Protein AF-A0A9F5N5H7-F1 (afdb_monomer_lite)

Secondary structure (DSSP, 8-state):
-TTPPP-----SSS-HHHHHHHHHHHHHHHHT---S-EEEE--SSSSHHHHHHHHHHHHHHHHH-SS-EEEEETTEEEE---SS-------SS---S-------SS--S-B--SSSSS--SSB--

Radius of gyration: 16.72 Å; chains: 1; bounding box: 51×33×39 Å

InterPro domains:
  IPR006282 Thiamin pyrophosphokinase [TIGR01378] (8-123)
  IPR007371 Thiamin pyrophosphokinase, catalytic domain [PF04263] (3-68)
  IPR007373 Thiamin pyrophosphokinase, thiamin-binding domain [PF04265] (85-122)
  IPR036371 Thiamin pyrophosphokinase, thiamin-binding domain superfamily [SSF63862] (76-123)
  IPR036759 Thiamin pyrophosphokinase, catalytic domain superfamily [G3DSA:3.40.50.10240] (1-124)
  IPR036759 Thiamin pyrophosphokinase, catalytic domain superfamily [SSF63999] (3-70)

Sequence (125 aa):
MEGCELIETPDQELTDFTKCLQILQQKIEKKGLQMDTIVALGGLGGRFDQIMASVETLFHAVKITSLPIVVIQECSLIYLLQPGKHKLLVNTGFEGKWCGLIPVGSSCECVTTTGLKWNLTKCIC

Organism: Python bivittatus (NCBI:txid176946)

Structure (mmCIF, N/CA/C/O backbone):
data_AF-A0A9F5N5H7-F1
#
_entry.id   AF-A0A9F5N5H7-F1
#
loop_
_atom_site.group_PDB
_atom_site.id
_atom_site.type_symbol
_atom_site.label_atom_id
_atom_site.label_alt_id
_atom_site.label_comp_id
_atom_site.label_asym_id
_atom_site.label_entity_id
_atom_site.label_seq_id
_atom_site.pdbx_PDB_ins_code
_atom_site.Cartn_x
_atom_site.Cartn_y
_atom_site.Cartn_z
_atom_site.occupancy
_atom_site.B_iso_or_equiv
_atom_site.auth_seq_id
_atom_site.auth_comp_id
_atom_site.auth_asym_id
_atom_site.auth_atom_id
_atom_site.pdbx_PDB_model_num
ATOM 1 N N . MET A 1 1 ? -29.186 -5.622 7.254 1.00 53.97 1 MET A N 1
ATOM 2 C CA . MET A 1 1 ? -28.185 -4.948 8.114 1.00 53.97 1 MET A CA 1
ATOM 3 C C . MET A 1 1 ? -28.460 -5.235 9.591 1.00 53.97 1 MET A C 1
ATOM 5 O O . MET A 1 1 ? -28.253 -4.370 10.429 1.00 53.97 1 MET A O 1
ATOM 9 N N 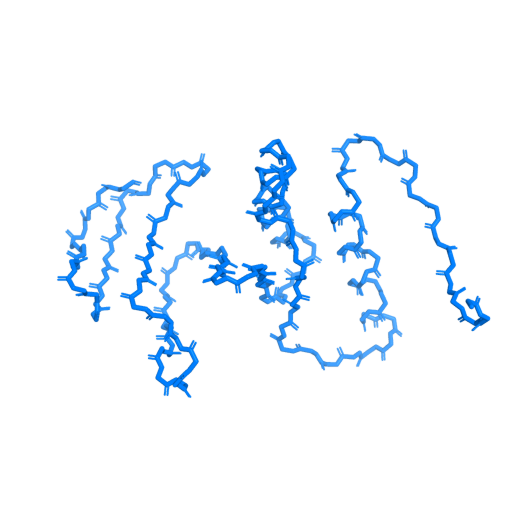. GLU A 1 2 ? -28.919 -6.437 9.944 1.00 63.97 2 GLU A N 1
ATOM 10 C CA . GLU A 1 2 ? -29.112 -6.783 11.356 1.00 63.97 2 GLU A CA 1
ATOM 11 C C . GLU A 1 2 ? -27.810 -7.381 11.898 1.00 63.97 2 GLU A C 1
ATOM 13 O O . GLU A 1 2 ? -27.210 -8.240 11.255 1.00 63.97 2 GLU A O 1
ATOM 18 N N . GLY A 1 3 ? -27.340 -6.873 13.041 1.00 87.56 3 GLY A N 1
ATOM 19 C CA . GLY A 1 3 ? -26.125 -7.349 13.714 1.00 87.56 3 GLY A CA 1
ATOM 20 C C . GLY A 1 3 ? -24.814 -6.642 13.340 1.00 87.56 3 GLY A C 1
ATOM 21 O O . GLY A 1 3 ? -23.765 -7.020 13.858 1.00 87.56 3 GLY A O 1
ATOM 22 N N . CYS A 1 4 ? -24.837 -5.620 12.477 1.00 92.94 4 CYS A N 1
ATOM 23 C CA . CYS A 1 4 ? -23.650 -4.806 12.191 1.00 92.94 4 CYS A CA 1
ATOM 24 C C . CYS A 1 4 ? -23.438 -3.735 13.273 1.00 92.94 4 CYS A C 1
ATOM 26 O O . CYS A 1 4 ? -24.378 -3.050 13.669 1.00 92.94 4 CYS A O 1
ATOM 28 N N . GLU A 1 5 ? -22.194 -3.556 13.712 1.00 93.50 5 GLU A N 1
ATOM 29 C CA . GLU A 1 5 ? -21.802 -2.461 14.603 1.00 93.50 5 GLU A CA 1
ATOM 30 C C . GLU A 1 5 ? -21.583 -1.182 13.780 1.00 93.50 5 GLU A C 1
ATOM 32 O O . GLU A 1 5 ? -20.740 -1.168 12.881 1.00 93.50 5 GLU A O 1
ATOM 37 N N . LEU A 1 6 ? -22.333 -0.120 14.087 1.00 95.06 6 LEU A N 1
ATOM 38 C CA . LEU A 1 6 ? -22.149 1.204 13.495 1.00 95.06 6 LEU A CA 1
ATOM 39 C C . LEU A 1 6 ? -21.278 2.050 14.425 1.00 95.06 6 LEU A C 1
ATOM 41 O O . LEU A 1 6 ? -21.632 2.253 15.585 1.00 95.06 6 LEU A O 1
ATOM 45 N N .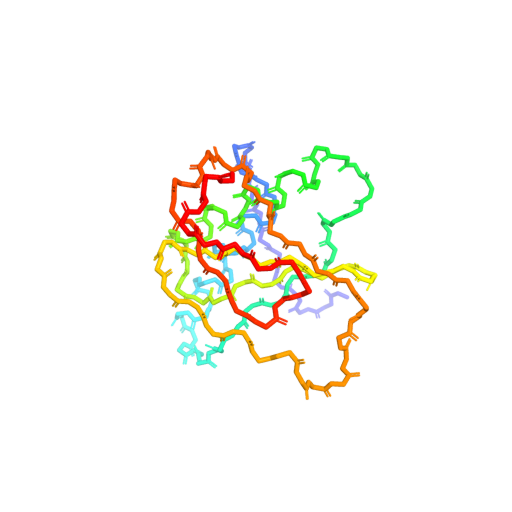 ILE A 1 7 ? -20.148 2.534 13.915 1.00 96.50 7 ILE A N 1
ATOM 46 C CA . ILE A 1 7 ? -19.201 3.359 14.669 1.00 96.50 7 ILE A CA 1
ATOM 47 C C . ILE A 1 7 ? -19.112 4.711 13.975 1.00 96.50 7 ILE A C 1
ATOM 49 O O . ILE A 1 7 ? -18.767 4.780 12.797 1.00 96.50 7 ILE A O 1
ATOM 53 N N . GLU A 1 8 ? -19.433 5.774 14.704 1.00 96.69 8 GLU A N 1
ATOM 54 C CA . GLU A 1 8 ? -19.344 7.141 14.205 1.00 96.69 8 GLU A CA 1
ATOM 55 C C . GLU A 1 8 ? -17.900 7.651 14.317 1.00 96.69 8 GLU A C 1
ATOM 57 O O . GLU A 1 8 ? -17.249 7.502 15.352 1.00 96.69 8 GLU A O 1
ATOM 62 N N . THR A 1 9 ? -17.382 8.237 13.240 1.00 96.81 9 THR A N 1
ATOM 63 C CA . THR A 1 9 ? -15.989 8.692 13.126 1.00 96.81 9 THR A CA 1
ATOM 64 C C . THR A 1 9 ? -15.953 10.169 12.705 1.00 96.81 9 THR A C 1
ATOM 66 O O . THR A 1 9 ? -15.644 10.475 11.554 1.00 96.81 9 THR A O 1
ATOM 69 N N . PRO A 1 10 ? -16.278 11.118 13.608 1.00 96.06 10 PRO A N 1
ATOM 70 C CA . PRO A 1 10 ? -16.536 12.517 13.241 1.00 96.06 10 PRO A CA 1
ATOM 71 C C . PRO A 1 10 ? -15.296 13.299 12.782 1.00 96.06 10 PRO A C 1
ATOM 73 O O . PRO A 1 10 ? -15.446 14.354 12.168 1.00 96.06 10 PRO A O 1
ATOM 76 N N . ASP A 1 11 ? -14.089 12.792 13.054 1.00 95.00 11 ASP A N 1
ATOM 77 C CA . ASP A 1 11 ? -12.820 13.406 12.650 1.00 95.00 11 ASP A CA 1
ATOM 78 C C . ASP A 1 11 ? -12.782 13.722 11.142 1.00 95.00 11 ASP A C 1
ATOM 80 O O . ASP A 1 11 ? -13.064 12.858 10.303 1.00 95.00 11 ASP A O 1
ATOM 84 N N . GLN A 1 12 ? -12.457 14.979 10.833 1.00 95.50 12 GLN A N 1
ATOM 85 C CA . GLN A 1 12 ? -12.375 15.539 9.482 1.00 95.50 12 GLN A CA 1
ATOM 86 C C . GLN A 1 12 ? -10.932 15.675 8.977 1.00 95.50 12 GLN A C 1
ATOM 88 O O . GLN A 1 12 ? -10.736 15.960 7.799 1.00 95.50 12 GLN A O 1
ATOM 93 N N . GLU A 1 13 ? -9.929 15.445 9.829 1.00 95.94 13 GLU A N 1
ATOM 94 C CA . GLU A 1 13 ? -8.514 15.503 9.442 1.00 95.94 13 GLU A CA 1
ATOM 95 C C . GLU A 1 13 ? -8.041 14.185 8.810 1.00 95.94 13 GLU A C 1
ATOM 97 O O . GLU A 1 13 ? -7.039 14.150 8.096 1.00 95.94 13 GLU A O 1
ATOM 102 N N . LEU A 1 14 ? -8.773 13.089 9.044 1.00 96.81 14 LEU A N 1
ATOM 103 C CA . LEU A 1 14 ? -8.486 11.763 8.506 1.00 96.81 14 LEU A CA 1
ATOM 104 C C . LEU A 1 14 ? -9.642 11.227 7.658 1.00 96.81 14 LEU A C 1
ATOM 106 O O . LEU A 1 14 ? -10.820 11.343 8.003 1.00 96.81 14 LEU A O 1
ATOM 110 N N . THR A 1 15 ? -9.294 10.544 6.566 1.00 97.94 15 THR A N 1
ATOM 111 C CA . THR A 1 15 ? -10.276 9.850 5.727 1.00 97.94 15 THR A CA 1
ATOM 112 C C . THR A 1 15 ? -10.910 8.670 6.454 1.00 97.94 15 THR A C 1
ATOM 114 O O . THR A 1 15 ? -10.328 8.076 7.367 1.00 97.94 15 THR A O 1
ATOM 117 N N . ASP A 1 16 ? -12.097 8.263 6.001 1.00 98.06 16 ASP A N 1
ATOM 118 C CA . ASP A 1 16 ? -12.761 7.070 6.531 1.00 98.06 16 ASP A CA 1
ATOM 119 C C . ASP A 1 16 ? -11.930 5.803 6.332 1.00 98.06 16 ASP A C 1
ATOM 121 O O . ASP A 1 16 ? -11.998 4.902 7.164 1.00 98.06 16 ASP A O 1
ATOM 125 N N . PHE A 1 17 ? -11.084 5.745 5.299 1.00 98.38 17 PHE A N 1
ATOM 126 C CA . PHE A 1 17 ? -10.156 4.633 5.130 1.00 98.38 17 PHE A CA 1
ATOM 127 C C . PHE A 1 17 ? -9.136 4.577 6.280 1.00 98.38 17 PHE A C 1
ATOM 129 O O . PHE A 1 17 ? -9.008 3.540 6.934 1.00 98.38 17 PHE A O 1
ATOM 136 N N . THR A 1 18 ? -8.479 5.694 6.611 1.00 98.44 18 THR A N 1
ATOM 137 C CA . THR A 1 18 ? -7.527 5.745 7.735 1.00 98.44 18 THR A CA 1
ATOM 138 C C . THR A 1 18 ? -8.210 5.444 9.073 1.00 98.44 18 THR A C 1
ATOM 140 O O . THR A 1 18 ? -7.706 4.637 9.856 1.00 98.44 18 THR A O 1
ATOM 143 N N . LYS A 1 19 ? -9.387 6.031 9.325 1.00 98.44 19 LYS A N 1
ATOM 144 C CA . LYS A 1 19 ? -10.161 5.802 10.560 1.00 98.44 19 LYS A CA 1
ATOM 145 C C . LYS A 1 19 ? -10.634 4.347 10.672 1.00 98.44 19 LYS A C 1
ATOM 147 O O . LYS A 1 19 ? -10.589 3.757 11.751 1.00 98.44 19 LYS A O 1
ATOM 152 N N . CYS A 1 20 ? -11.013 3.724 9.554 1.00 98.25 20 CYS A N 1
ATOM 153 C CA . CYS A 1 20 ? -11.372 2.307 9.502 1.00 98.25 20 CYS A CA 1
ATOM 154 C C . CYS A 1 20 ? -10.192 1.407 9.895 1.00 98.25 20 CYS A C 1
ATOM 156 O O . CYS A 1 20 ? -10.379 0.478 10.680 1.00 98.25 20 CYS A O 1
ATOM 158 N N . LEU A 1 21 ? -8.970 1.707 9.437 1.00 98.12 21 LEU A N 1
ATOM 159 C CA . LEU A 1 21 ? -7.772 0.959 9.838 1.00 98.12 21 LEU A CA 1
ATOM 160 C C . LEU A 1 21 ? -7.488 1.063 11.342 1.00 98.12 21 LEU A C 1
ATOM 162 O O . LEU A 1 21 ? -7.153 0.056 11.963 1.00 98.12 21 LEU A O 1
ATOM 166 N N . GLN A 1 22 ? -7.666 2.244 11.943 1.00 97.94 22 GLN A N 1
ATOM 167 C CA . GLN A 1 22 ? -7.506 2.429 13.392 1.00 97.94 22 GLN A CA 1
ATOM 168 C C . GLN A 1 22 ? -8.491 1.556 14.179 1.00 97.94 22 GLN A C 1
ATOM 170 O O . GLN A 1 22 ? -8.100 0.841 15.102 1.00 97.94 22 GLN A O 1
ATOM 175 N N . ILE A 1 23 ? -9.764 1.560 13.778 1.00 98.06 23 ILE A N 1
ATOM 176 C CA . ILE A 1 23 ? -10.806 0.732 14.396 1.00 98.06 23 ILE A CA 1
ATOM 177 C C . ILE A 1 23 ? -10.518 -0.760 14.180 1.00 98.06 23 ILE A C 1
ATOM 179 O O . ILE A 1 23 ? -10.676 -1.565 15.101 1.00 98.06 23 ILE A O 1
ATOM 183 N N . LEU A 1 24 ? -10.096 -1.150 12.974 1.00 97.69 24 LEU A N 1
ATOM 184 C CA . LEU A 1 24 ? -9.763 -2.534 12.647 1.00 97.69 24 LEU A CA 1
ATOM 185 C C . LEU A 1 24 ? -8.625 -3.047 13.533 1.00 97.69 24 LEU A C 1
ATOM 187 O O . LEU A 1 24 ? -8.762 -4.118 14.123 1.00 97.69 24 LEU A O 1
ATOM 191 N N . GLN A 1 25 ? -7.552 -2.268 13.685 1.00 97.12 25 GLN A N 1
ATOM 192 C CA . GLN A 1 25 ? -6.423 -2.622 14.542 1.00 97.12 25 GLN A CA 1
ATOM 193 C C . GLN A 1 25 ? -6.861 -2.824 15.999 1.00 97.12 25 GLN A C 1
ATOM 195 O O . GLN A 1 25 ? -6.554 -3.856 16.594 1.00 97.12 25 GLN A O 1
ATOM 200 N N . GLN A 1 26 ? -7.664 -1.907 16.551 1.00 96.56 26 GLN A N 1
ATOM 201 C CA . GLN A 1 26 ? -8.208 -2.047 17.908 1.00 96.56 26 GLN A CA 1
ATOM 202 C C . GLN A 1 26 ? -9.025 -3.337 18.071 1.00 96.56 26 GLN A C 1
ATOM 204 O O . GLN A 1 26 ? -8.960 -4.006 19.105 1.00 96.56 26 GLN A O 1
ATOM 209 N N . LYS A 1 27 ? -9.799 -3.722 17.047 1.00 96.62 27 LYS A N 1
ATOM 210 C CA . LYS A 1 27 ? -10.576 -4.970 17.065 1.00 96.62 27 LYS A CA 1
ATOM 211 C C . LYS A 1 27 ? -9.692 -6.212 16.967 1.00 96.62 27 LYS A C 1
ATOM 213 O O . LYS A 1 27 ? -10.016 -7.203 17.622 1.00 96.62 27 LYS A O 1
ATOM 218 N N . ILE A 1 28 ? -8.616 -6.171 16.180 1.00 96.19 28 ILE A N 1
ATOM 219 C CA . ILE A 1 28 ? -7.632 -7.259 16.076 1.00 96.19 28 ILE A CA 1
ATOM 220 C C . ILE A 1 28 ? -6.982 -7.500 17.440 1.00 96.19 28 ILE A C 1
ATOM 222 O O . ILE A 1 28 ? -7.000 -8.630 17.927 1.00 96.19 28 ILE A O 1
ATOM 226 N N . GLU A 1 29 ? -6.507 -6.439 18.095 1.00 95.38 29 GLU A N 1
ATOM 227 C CA . GLU A 1 29 ? -5.868 -6.505 19.415 1.00 95.38 29 GLU A CA 1
ATOM 228 C C . GLU A 1 29 ? -6.830 -7.005 20.493 1.00 95.38 29 GLU A C 1
ATOM 230 O O . GLU A 1 29 ? -6.531 -7.965 21.202 1.00 95.38 29 GLU A O 1
ATOM 235 N N . LYS A 1 30 ? -8.033 -6.421 20.574 1.00 96.81 30 LYS A N 1
ATOM 236 C CA . LYS A 1 30 ? -9.048 -6.800 21.569 1.00 96.81 30 LYS A CA 1
ATOM 237 C C . LYS A 1 30 ? -9.467 -8.267 21.459 1.00 96.81 30 LYS A C 1
ATOM 239 O O . LYS A 1 30 ? -9.807 -8.885 22.465 1.00 96.81 30 LYS A O 1
ATOM 244 N N . LYS A 1 31 ? -9.496 -8.811 20.240 1.00 96.31 31 LYS A N 1
ATOM 245 C CA . LYS A 1 31 ? -9.878 -10.205 19.979 1.00 96.31 31 LYS A CA 1
ATOM 246 C C . LYS A 1 31 ? -8.684 -11.165 19.951 1.00 96.31 31 LYS A C 1
ATOM 248 O O . LYS A 1 31 ? -8.911 -12.364 19.825 1.00 96.31 31 LYS A O 1
ATOM 253 N N . GLY A 1 32 ? -7.449 -10.666 20.049 1.00 94.12 32 GLY A N 1
ATOM 254 C CA . GLY A 1 32 ? -6.235 -11.478 19.947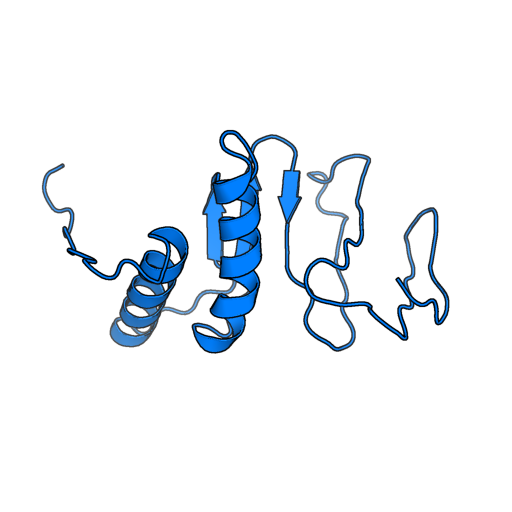 1.00 94.12 32 GLY A CA 1
ATOM 255 C C . GLY A 1 32 ? -6.117 -12.224 18.615 1.00 94.12 32 GLY A C 1
ATOM 256 O O . GLY A 1 32 ? -5.648 -13.360 18.588 1.00 94.12 32 GLY A O 1
ATOM 257 N N . LEU A 1 33 ? -6.600 -11.627 17.521 1.00 94.25 33 LEU A N 1
ATOM 258 C CA . LEU A 1 33 ? -6.591 -12.269 16.205 1.00 94.25 33 LEU A CA 1
ATOM 259 C C . LEU A 1 33 ? -5.187 -12.228 15.602 1.00 94.25 33 LEU A C 1
ATOM 261 O O . LEU A 1 33 ? -4.542 -11.183 15.580 1.00 94.25 33 LEU A O 1
ATOM 265 N N . GLN A 1 34 ? -4.742 -13.356 15.056 1.00 93.06 34 GLN A N 1
ATOM 266 C CA . GLN A 1 34 ? -3.518 -13.423 14.262 1.00 93.06 34 GLN A CA 1
ATOM 267 C C . GLN A 1 34 ? -3.869 -13.233 12.793 1.00 93.06 34 GLN A C 1
ATOM 269 O O . GLN A 1 34 ? -4.616 -14.033 12.240 1.00 93.06 34 GLN A O 1
ATOM 274 N N . MET A 1 35 ? -3.353 -12.168 12.186 1.00 93.38 35 MET A N 1
ATOM 275 C CA . MET A 1 35 ? -3.560 -11.820 10.781 1.00 93.38 35 MET A CA 1
ATOM 276 C C . MET A 1 35 ? -2.199 -11.619 10.123 1.00 93.38 35 MET A C 1
ATOM 278 O O . MET A 1 35 ? -1.291 -11.087 10.755 1.00 93.38 35 MET A O 1
ATOM 282 N N . ASP A 1 36 ? -2.079 -11.990 8.851 1.00 95.56 36 ASP A N 1
ATOM 283 C CA . ASP A 1 36 ? -0.830 -11.828 8.100 1.00 95.56 36 ASP A CA 1
ATOM 284 C C . ASP A 1 36 ? -0.830 -10.576 7.215 1.00 95.56 36 ASP A C 1
ATOM 286 O O . ASP A 1 36 ? 0.227 -10.066 6.853 1.00 95.56 36 ASP A O 1
ATOM 290 N N . THR A 1 37 ? -2.004 -10.091 6.800 1.00 96.56 37 THR A N 1
ATOM 291 C CA . THR A 1 37 ? -2.158 -8.982 5.842 1.00 96.56 37 THR A CA 1
ATOM 292 C C . THR A 1 37 ? -3.566 -8.392 5.927 1.00 96.56 37 THR A C 1
ATOM 294 O O . THR A 1 37 ? -4.536 -9.108 6.178 1.00 96.56 37 THR A O 1
ATOM 297 N N . ILE A 1 38 ? -3.687 -7.089 5.673 1.00 98.31 38 ILE A N 1
ATOM 298 C CA . ILE A 1 38 ? -4.956 -6.389 5.457 1.00 98.31 38 ILE A CA 1
ATOM 299 C C . ILE A 1 38 ? -5.126 -6.145 3.954 1.00 98.31 38 ILE A C 1
ATOM 301 O O . ILE A 1 38 ? -4.234 -5.607 3.297 1.00 98.31 38 ILE A O 1
ATOM 305 N N . VAL A 1 39 ? -6.289 -6.512 3.414 1.00 98.31 39 VAL A N 1
ATOM 306 C CA . VAL A 1 39 ? -6.649 -6.270 2.010 1.00 98.31 39 VAL A CA 1
ATOM 307 C C . VAL A 1 39 ? -7.750 -5.217 1.956 1.00 98.31 39 VAL A C 1
ATOM 309 O O . VAL A 1 39 ? -8.866 -5.457 2.416 1.00 98.31 39 VAL A O 1
ATOM 312 N N . ALA A 1 40 ? -7.440 -4.057 1.385 1.00 98.38 40 ALA A N 1
ATOM 313 C CA . ALA A 1 40 ? -8.410 -3.012 1.085 1.00 98.38 40 ALA A CA 1
ATOM 314 C C . ALA A 1 40 ? -8.878 -3.135 -0.371 1.00 98.38 40 ALA A C 1
ATOM 316 O O . ALA A 1 40 ? -8.066 -3.314 -1.280 1.00 98.38 40 ALA A O 1
ATOM 317 N N . LEU A 1 41 ? -10.190 -3.039 -0.593 1.00 98.38 41 LEU A N 1
ATOM 318 C CA . LEU A 1 41 ? -10.800 -3.113 -1.921 1.00 98.38 41 LEU A CA 1
ATOM 319 C C . LEU A 1 41 ? -11.334 -1.736 -2.325 1.00 98.38 41 LEU A C 1
ATOM 321 O O . LEU A 1 41 ? -12.127 -1.144 -1.595 1.00 98.38 41 LEU A O 1
ATOM 325 N N . GLY A 1 42 ? -10.930 -1.254 -3.499 1.00 97.12 42 GLY A N 1
ATOM 326 C CA . GLY A 1 42 ? -11.258 0.090 -3.982 1.00 97.12 42 GLY A CA 1
ATOM 327 C C . GLY A 1 42 ? -10.209 1.141 -3.600 1.00 97.12 42 GLY A C 1
ATOM 328 O O . GLY A 1 42 ? -9.136 0.812 -3.111 1.00 97.12 42 GLY A O 1
ATOM 329 N N . GLY A 1 43 ? -10.510 2.417 -3.846 1.00 96.50 43 GLY A N 1
ATOM 330 C CA . GLY A 1 43 ? -9.619 3.536 -3.509 1.00 96.50 43 GLY A CA 1
ATOM 331 C C . GLY A 1 43 ? -8.519 3.834 -4.535 1.00 96.50 43 GLY A C 1
ATOM 332 O O . GLY A 1 43 ? -7.737 4.747 -4.316 1.00 96.50 43 GLY A O 1
ATOM 333 N N . LEU A 1 44 ? -8.460 3.127 -5.670 1.00 97.81 44 LEU A N 1
ATOM 334 C CA . LEU A 1 44 ? -7.493 3.377 -6.757 1.00 97.81 44 LEU A CA 1
ATOM 335 C C . LEU A 1 44 ? -8.135 3.897 -8.052 1.00 97.81 44 LEU A C 1
ATOM 337 O O . LEU A 1 44 ? -7.455 4.048 -9.064 1.00 97.81 44 LEU A O 1
ATOM 341 N N . GLY A 1 45 ? -9.438 4.170 -8.035 1.00 95.88 45 GLY A N 1
ATOM 342 C CA . GLY A 1 45 ? -10.182 4.729 -9.159 1.00 95.88 45 GLY A CA 1
ATOM 343 C C . GLY A 1 45 ? -11.206 5.769 -8.712 1.00 95.88 45 GLY A C 1
ATOM 344 O O . GLY A 1 45 ? -11.445 5.969 -7.521 1.00 95.88 45 GLY A O 1
ATOM 345 N N . GLY A 1 46 ? -11.839 6.431 -9.679 1.00 97.12 46 GLY A N 1
ATOM 346 C CA . GLY A 1 46 ? -12.812 7.490 -9.412 1.00 97.12 46 GLY A CA 1
ATOM 347 C C . GLY A 1 46 ? -12.144 8.832 -9.109 1.00 97.12 46 GLY A C 1
ATOM 348 O O . GLY A 1 46 ? -11.348 9.328 -9.905 1.00 97.12 46 GLY A O 1
ATOM 349 N N . ARG A 1 47 ? -12.512 9.457 -7.985 1.00 97.94 47 ARG A N 1
ATOM 350 C CA . ARG A 1 47 ? -12.007 10.782 -7.597 1.00 97.94 47 ARG A CA 1
ATOM 351 C C . ARG A 1 47 ? -10.508 10.742 -7.319 1.00 97.94 47 ARG A C 1
ATOM 353 O O . ARG A 1 47 ? -10.072 10.088 -6.379 1.00 97.94 47 ARG A O 1
ATOM 360 N N . PHE A 1 48 ? -9.738 11.500 -8.092 1.00 98.38 48 PHE A N 1
ATOM 361 C CA . PHE A 1 48 ? -8.279 11.512 -7.994 1.00 98.38 48 PHE A CA 1
ATOM 362 C C . PHE A 1 48 ? -7.756 11.889 -6.600 1.00 98.38 48 PHE A C 1
ATOM 364 O O . PHE A 1 48 ? -6.821 11.268 -6.107 1.00 98.38 48 PHE A O 1
ATOM 371 N N . ASP A 1 49 ? -8.388 12.850 -5.926 1.00 98.31 49 ASP A N 1
ATOM 372 C CA . ASP A 1 49 ? -8.007 13.234 -4.566 1.00 98.31 49 ASP A CA 1
ATOM 373 C C . ASP A 1 49 ? -8.186 12.083 -3.559 1.00 98.31 49 ASP A C 1
ATOM 375 O O . ASP A 1 49 ? -7.346 11.904 -2.685 1.00 98.31 49 ASP A O 1
ATOM 379 N N . GLN A 1 50 ? -9.210 11.239 -3.731 1.00 98.00 50 GLN A N 1
ATOM 380 C CA . GLN A 1 50 ? -9.422 10.044 -2.905 1.00 98.00 50 GLN A CA 1
ATOM 381 C C . GLN A 1 50 ? -8.431 8.922 -3.233 1.00 98.00 50 GLN A C 1
ATOM 383 O O . GLN A 1 50 ? -8.061 8.151 -2.347 1.00 98.00 50 GLN A O 1
ATOM 388 N N . ILE A 1 51 ? -7.958 8.853 -4.481 1.00 98.50 51 ILE A N 1
ATOM 389 C CA . ILE A 1 51 ? -6.865 7.949 -4.860 1.00 98.50 51 ILE A CA 1
ATOM 390 C C . ILE A 1 51 ? -5.594 8.346 -4.112 1.00 98.50 51 ILE A C 1
ATOM 392 O O . ILE A 1 51 ? -4.980 7.519 -3.442 1.00 98.50 51 ILE A O 1
ATOM 396 N N . MET A 1 52 ? -5.237 9.631 -4.155 1.00 98.50 52 MET A N 1
ATOM 397 C CA . MET A 1 52 ? -4.074 10.141 -3.429 1.00 98.50 52 MET A CA 1
ATOM 398 C C . MET A 1 52 ? -4.244 10.023 -1.913 1.00 98.50 52 MET A C 1
ATOM 400 O O . MET A 1 52 ? -3.291 9.669 -1.227 1.00 98.50 52 MET A O 1
ATOM 404 N N . ALA A 1 53 ? -5.454 10.224 -1.390 1.00 98.25 53 ALA A N 1
ATOM 405 C CA . ALA A 1 53 ? -5.740 10.002 0.022 1.00 98.25 53 ALA A CA 1
ATOM 406 C C . ALA A 1 53 ? -5.591 8.525 0.424 1.00 98.25 53 ALA A C 1
ATOM 408 O O . ALA A 1 53 ? -5.111 8.243 1.514 1.00 98.25 53 ALA A O 1
ATOM 409 N N . SER A 1 54 ? -5.931 7.579 -0.459 1.00 98.44 54 SER A N 1
ATOM 410 C CA . SER A 1 54 ? -5.703 6.146 -0.221 1.00 98.44 54 SER A CA 1
ATOM 411 C C . SER A 1 54 ? -4.213 5.802 -0.195 1.00 98.44 54 SER A C 1
ATOM 413 O O . SER A 1 54 ? -3.784 4.981 0.615 1.00 98.44 54 SER A O 1
ATOM 415 N N . VAL A 1 55 ? -3.409 6.457 -1.042 1.00 98.50 55 VAL A N 1
ATOM 416 C CA . VAL A 1 55 ? -1.945 6.358 -0.983 1.00 98.50 55 VAL A CA 1
ATOM 417 C C . VAL A 1 55 ? -1.419 6.940 0.333 1.00 98.50 55 VAL A C 1
ATOM 419 O O . VAL A 1 55 ? -0.635 6.277 1.006 1.00 98.50 55 VAL A O 1
ATOM 422 N N . GLU A 1 56 ? -1.889 8.119 0.747 1.00 98.00 56 GLU A N 1
ATOM 423 C CA . GLU A 1 56 ? -1.517 8.751 2.025 1.00 98.00 56 GLU A CA 1
ATOM 424 C C . GLU A 1 56 ? -1.899 7.883 3.235 1.00 98.00 56 GLU A C 1
ATOM 426 O O . GLU A 1 56 ? -1.117 7.729 4.175 1.00 98.00 56 GLU A O 1
ATOM 431 N N . THR A 1 57 ? -3.055 7.213 3.194 1.00 98.50 57 THR A N 1
ATOM 432 C CA . THR A 1 57 ? -3.452 6.248 4.226 1.00 98.50 57 THR A CA 1
ATOM 433 C C . THR A 1 57 ? -2.396 5.155 4.421 1.00 98.50 57 THR A C 1
ATOM 435 O O . THR A 1 57 ? -2.160 4.762 5.562 1.00 98.50 57 THR A O 1
ATOM 438 N N . LEU A 1 58 ? -1.704 4.692 3.370 1.00 98.38 58 LEU A N 1
ATOM 439 C CA . LEU A 1 58 ? -0.623 3.708 3.521 1.00 98.38 58 LEU A CA 1
ATOM 440 C C . LEU A 1 58 ? 0.588 4.274 4.279 1.00 98.38 58 LEU A C 1
ATOM 442 O O . LEU A 1 58 ? 1.224 3.536 5.030 1.00 98.38 58 LEU A O 1
ATOM 446 N N . PHE A 1 59 ? 0.890 5.569 4.140 1.00 97.94 59 PHE A N 1
ATOM 447 C CA . PHE A 1 59 ? 1.938 6.229 4.927 1.00 97.94 59 PHE A CA 1
ATOM 448 C C . PHE A 1 59 ? 1.532 6.370 6.399 1.00 97.94 59 PHE A C 1
ATOM 450 O O . PHE A 1 59 ? 2.341 6.105 7.293 1.00 97.94 59 PHE A O 1
ATOM 457 N N . HIS A 1 60 ? 0.271 6.713 6.677 1.00 97.69 60 HIS A N 1
ATOM 458 C CA . HIS A 1 60 ? -0.258 6.720 8.044 1.00 97.69 60 HIS A CA 1
ATOM 459 C C . HIS A 1 60 ? -0.309 5.321 8.667 1.00 97.69 60 HIS A C 1
ATOM 461 O O . HIS A 1 60 ? -0.015 5.168 9.855 1.00 97.69 60 HIS A O 1
ATOM 467 N N . ALA A 1 61 ? -0.640 4.300 7.873 1.00 97.44 61 ALA A N 1
ATOM 468 C CA . ALA A 1 61 ? -0.834 2.929 8.329 1.00 97.44 61 ALA A CA 1
ATOM 469 C C . ALA A 1 61 ? 0.386 2.341 9.043 1.00 97.44 61 ALA A C 1
ATOM 471 O O . ALA A 1 61 ? 0.209 1.585 9.992 1.00 97.44 61 ALA A O 1
ATOM 472 N N . VAL A 1 62 ? 1.601 2.754 8.670 1.00 96.12 62 VAL A N 1
ATOM 473 C CA . VAL A 1 62 ? 2.859 2.336 9.321 1.00 96.12 62 VAL A CA 1
ATOM 474 C C . VAL A 1 62 ? 2.864 2.639 10.824 1.00 96.12 62 VAL A C 1
ATOM 476 O O . VAL A 1 62 ? 3.491 1.927 11.603 1.00 96.12 62 VAL A O 1
ATOM 479 N N . LYS A 1 63 ? 2.163 3.699 11.248 1.00 97.12 63 LYS A N 1
ATOM 480 C CA . LYS A 1 63 ? 2.016 4.082 12.662 1.00 97.12 63 LYS A CA 1
ATOM 481 C C . LYS A 1 63 ? 0.806 3.428 13.333 1.00 97.12 63 LYS A C 1
ATOM 483 O O . LYS A 1 63 ? 0.701 3.476 14.553 1.00 97.12 63 LYS A O 1
ATOM 488 N N . ILE A 1 64 ? -0.118 2.880 12.545 1.00 97.25 64 ILE A N 1
ATOM 489 C CA . ILE A 1 64 ? -1.371 2.284 13.019 1.00 97.25 64 ILE A CA 1
ATOM 490 C C . ILE A 1 64 ? -1.187 0.787 13.259 1.00 97.25 64 ILE A C 1
ATOM 492 O O . ILE A 1 64 ? -1.641 0.278 14.274 1.00 97.25 64 ILE A O 1
ATOM 496 N N . THR A 1 65 ? -0.540 0.071 12.340 1.00 96.31 65 THR A N 1
ATOM 497 C CA . THR A 1 65 ? -0.405 -1.386 12.398 1.00 96.31 65 THR A CA 1
ATOM 498 C C . THR A 1 65 ? 0.923 -1.843 11.807 1.00 96.31 65 THR A C 1
ATOM 500 O O . THR A 1 65 ? 1.470 -1.218 10.901 1.00 96.31 65 THR A O 1
ATOM 503 N N . SER A 1 66 ? 1.440 -2.963 12.311 1.00 94.31 66 SER A N 1
ATOM 504 C CA . SER A 1 66 ? 2.587 -3.662 11.722 1.00 94.31 66 SER A CA 1
ATOM 505 C C . SER A 1 66 ? 2.190 -4.585 10.567 1.00 94.31 66 SER A C 1
ATOM 507 O O . SER A 1 66 ? 3.068 -5.131 9.895 1.00 94.31 66 SER A O 1
ATOM 509 N N . LEU A 1 67 ? 0.887 -4.780 10.336 1.00 96.44 67 LEU A N 1
ATOM 510 C CA . LEU A 1 67 ? 0.391 -5.642 9.273 1.00 96.44 67 LEU A CA 1
ATOM 511 C C . LEU A 1 67 ? 0.626 -5.003 7.897 1.00 96.44 67 LEU A C 1
ATOM 513 O O . LEU A 1 67 ? 0.295 -3.831 7.700 1.00 96.44 67 LEU A O 1
ATOM 517 N N . PRO A 1 68 ? 1.132 -5.763 6.911 1.00 96.31 68 PRO A N 1
ATOM 518 C CA . PRO A 1 68 ? 1.133 -5.343 5.518 1.00 96.31 68 PRO A CA 1
ATOM 519 C C . PRO A 1 68 ? -0.279 -4.969 5.061 1.00 96.31 68 PRO A C 1
ATOM 521 O O . PRO A 1 68 ? -1.229 -5.714 5.307 1.00 96.31 68 PRO A O 1
ATOM 524 N N . ILE A 1 69 ? -0.409 -3.841 4.361 1.00 98.19 69 ILE A N 1
ATOM 525 C CA . ILE A 1 69 ? -1.677 -3.408 3.766 1.00 98.19 69 ILE A CA 1
ATOM 526 C C . ILE A 1 69 ? -1.519 -3.331 2.258 1.00 98.19 69 ILE A C 1
ATOM 528 O O . ILE A 1 69 ? -0.685 -2.576 1.758 1.00 98.19 69 ILE A O 1
ATOM 532 N N . VAL A 1 70 ? -2.344 -4.088 1.542 1.00 98.12 70 VAL A N 1
ATOM 533 C CA . VAL A 1 70 ? -2.453 -4.016 0.083 1.00 98.12 70 VAL A CA 1
ATOM 534 C C . VAL A 1 70 ? -3.790 -3.398 -0.297 1.00 98.12 70 VAL A C 1
ATOM 536 O O . VAL A 1 70 ? -4.820 -3.721 0.296 1.00 98.12 70 VAL A O 1
ATOM 539 N N . VAL A 1 71 ? -3.778 -2.512 -1.289 1.00 98.56 71 VAL A N 1
ATOM 540 C CA . VAL A 1 71 ? -5.000 -1.929 -1.855 1.00 98.56 71 VAL A CA 1
ATOM 541 C C . VAL A 1 71 ? -5.170 -2.474 -3.262 1.00 98.56 71 VAL A C 1
ATOM 543 O O . VAL A 1 71 ? -4.230 -2.416 -4.054 1.00 98.56 71 VAL A O 1
ATOM 546 N N . ILE A 1 72 ? -6.346 -3.022 -3.563 1.00 98.31 72 ILE A N 1
ATOM 547 C CA . ILE A 1 72 ? -6.648 -3.675 -4.837 1.00 98.31 72 ILE A CA 1
ATOM 548 C C . ILE A 1 72 ? -7.900 -3.048 -5.441 1.00 98.31 72 ILE A C 1
ATOM 550 O O . ILE A 1 72 ? -8.940 -2.942 -4.790 1.00 98.31 72 ILE A O 1
ATOM 554 N N . GLN A 1 73 ? -7.826 -2.681 -6.715 1.00 98.06 73 GLN A N 1
ATOM 555 C CA . GLN A 1 73 ? -8.995 -2.308 -7.501 1.00 98.06 73 GLN A CA 1
ATOM 556 C C . GLN A 1 73 ? -8.770 -2.673 -8.965 1.00 98.06 73 GLN A C 1
ATOM 558 O O . GLN A 1 73 ? -7.752 -2.306 -9.552 1.00 98.06 73 GLN A O 1
ATOM 563 N N . GLU A 1 74 ? -9.747 -3.365 -9.555 1.00 95.62 74 GLU A N 1
ATOM 564 C CA . GLU A 1 74 ? -9.689 -3.856 -10.936 1.00 95.62 74 GLU A CA 1
ATOM 565 C C . GLU A 1 7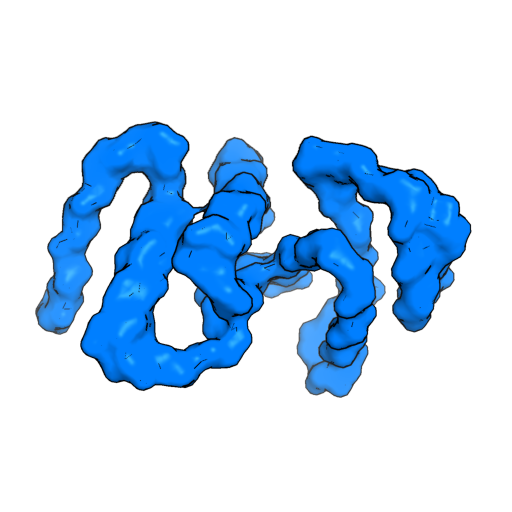4 ? -8.387 -4.631 -11.205 1.00 95.62 74 GLU A C 1
ATOM 567 O O . GLU A 1 74 ? -8.158 -5.677 -10.603 1.00 95.62 74 GLU A O 1
ATOM 572 N N . CYS A 1 75 ? -7.531 -4.120 -12.091 1.00 94.94 75 CYS A N 1
ATOM 573 C CA . CYS A 1 75 ? -6.272 -4.745 -12.483 1.00 94.94 75 CYS A CA 1
ATOM 574 C C . CYS A 1 75 ? -5.055 -4.195 -11.719 1.00 94.94 75 CYS A C 1
ATOM 576 O O . CYS A 1 75 ? -3.930 -4.554 -12.058 1.00 94.94 75 CYS A O 1
ATOM 578 N N . SER A 1 76 ? -5.257 -3.316 -10.732 1.00 97.06 76 SER A N 1
ATOM 579 C CA . SER A 1 76 ? -4.194 -2.615 -10.006 1.00 97.06 76 SER A CA 1
ATOM 580 C C . SER A 1 76 ? -4.099 -3.063 -8.552 1.00 97.06 76 SER A C 1
ATOM 582 O O . SER A 1 76 ? -5.108 -3.183 -7.857 1.00 97.06 76 SER A O 1
ATOM 584 N N . LEU A 1 77 ? -2.863 -3.239 -8.085 1.00 98.12 77 LEU A N 1
ATOM 585 C CA . LEU A 1 77 ? -2.512 -3.449 -6.684 1.00 98.12 77 LEU A CA 1
ATOM 586 C C . LEU A 1 77 ? -1.414 -2.457 -6.303 1.00 98.12 77 LEU A C 1
ATOM 588 O O . LEU A 1 77 ? -0.418 -2.344 -7.020 1.00 98.12 77 LEU A O 1
ATOM 592 N N . ILE A 1 78 ? -1.572 -1.773 -5.169 1.00 98.44 78 ILE A N 1
ATOM 593 C CA . ILE A 1 78 ? -0.500 -0.967 -4.570 1.00 98.44 78 ILE A CA 1
ATOM 594 C C . ILE A 1 78 ? -0.117 -1.497 -3.188 1.00 98.44 78 ILE A C 1
ATOM 596 O O . ILE A 1 78 ? -0.950 -2.009 -2.438 1.00 98.44 78 ILE A O 1
ATOM 600 N N . TYR A 1 79 ? 1.168 -1.364 -2.871 1.00 98.19 79 TYR A N 1
ATOM 601 C CA . TYR A 1 79 ? 1.775 -1.763 -1.607 1.00 98.19 79 TYR A CA 1
ATOM 602 C C . TYR A 1 79 ? 2.933 -0.813 -1.288 1.00 98.19 79 TYR A C 1
ATOM 604 O O . TYR A 1 79 ? 3.783 -0.565 -2.146 1.00 98.19 79 TYR A O 1
ATOM 612 N N . LEU A 1 80 ? 2.967 -0.269 -0.069 1.00 98.06 80 LEU A N 1
ATOM 613 C CA . LEU A 1 80 ? 4.010 0.669 0.347 1.00 98.06 80 LEU A CA 1
ATOM 614 C C . LEU A 1 80 ? 5.235 -0.085 0.885 1.00 98.06 80 LEU A C 1
ATOM 616 O O . LEU A 1 80 ? 5.191 -0.682 1.960 1.00 98.06 80 LEU A O 1
ATOM 620 N N . LEU A 1 81 ? 6.352 -0.001 0.162 1.00 97.44 81 LEU A N 1
ATOM 621 C CA . LEU A 1 81 ? 7.638 -0.548 0.597 1.00 97.44 81 LEU A CA 1
ATOM 622 C C . LEU A 1 81 ? 8.330 0.423 1.563 1.00 97.44 81 LEU A C 1
ATOM 624 O O . LEU A 1 81 ? 8.750 1.506 1.167 1.00 97.44 81 LEU A O 1
ATOM 628 N N . GLN A 1 82 ? 8.477 0.025 2.828 1.00 95.75 82 GLN A N 1
ATOM 629 C CA . GLN A 1 82 ? 9.246 0.789 3.820 1.00 95.75 82 GLN A CA 1
ATOM 630 C C . GLN A 1 82 ? 10.756 0.763 3.517 1.00 95.75 82 GLN A C 1
ATOM 632 O O . GLN A 1 82 ? 11.217 -0.133 2.807 1.00 95.75 82 GLN A O 1
ATOM 637 N N . PRO A 1 83 ? 11.567 1.686 4.063 1.00 95.56 83 PRO A N 1
ATOM 638 C CA . PRO A 1 83 ? 13.018 1.628 3.907 1.00 95.56 83 PRO A CA 1
ATOM 639 C C . PRO A 1 83 ? 13.586 0.264 4.322 1.00 95.56 83 PRO A C 1
ATOM 641 O O . PRO A 1 83 ? 13.333 -0.219 5.424 1.00 95.56 83 PRO A O 1
ATOM 644 N N . GLY A 1 84 ? 14.355 -0.371 3.435 1.00 95.88 84 GLY A N 1
ATOM 645 C CA . GLY A 1 84 ? 14.933 -1.686 3.698 1.00 95.88 84 GLY A CA 1
ATOM 646 C C . GLY A 1 84 ? 15.057 -2.560 2.456 1.00 95.88 84 GLY A C 1
ATOM 647 O O . GLY A 1 84 ? 15.097 -2.078 1.325 1.00 95.88 84 GLY A O 1
ATOM 648 N N . LYS A 1 85 ? 15.153 -3.872 2.682 1.00 97.12 85 LYS A N 1
ATOM 649 C CA . LYS A 1 85 ? 15.234 -4.885 1.627 1.00 97.12 85 LYS A CA 1
ATOM 650 C C . LYS A 1 85 ? 13.946 -5.686 1.597 1.00 97.12 85 LYS A C 1
ATOM 652 O O . LYS A 1 85 ? 13.526 -6.213 2.621 1.00 97.12 85 LYS A O 1
ATOM 657 N N . HIS A 1 86 ? 13.390 -5.836 0.403 1.00 97.75 86 HIS A N 1
ATOM 658 C CA . HIS A 1 86 ? 12.141 -6.551 0.175 1.00 97.75 86 HIS A CA 1
ATOM 659 C C . HIS A 1 86 ? 12.359 -7.686 -0.811 1.00 97.75 86 HIS A C 1
ATOM 661 O O . HIS A 1 86 ? 13.139 -7.561 -1.756 1.00 97.75 86 HIS A O 1
ATOM 667 N N . LYS A 1 87 ? 11.645 -8.791 -0.601 1.00 97.81 87 LYS A N 1
ATOM 668 C CA . LYS A 1 87 ? 11.572 -9.900 -1.548 1.00 97.81 87 LYS A CA 1
ATOM 669 C C . LYS A 1 87 ? 10.106 -10.162 -1.857 1.00 97.81 87 LYS A C 1
ATOM 671 O O . LYS A 1 87 ? 9.392 -10.712 -1.028 1.00 97.81 87 LYS A O 1
ATOM 676 N N . LEU A 1 88 ? 9.682 -9.764 -3.050 1.00 97.25 88 LEU A N 1
ATOM 677 C CA . LEU A 1 88 ? 8.326 -9.988 -3.537 1.00 97.25 88 LEU A CA 1
ATOM 678 C C . LEU A 1 88 ? 8.319 -11.258 -4.391 1.00 97.25 88 LEU A C 1
ATOM 680 O O . LEU A 1 88 ? 9.059 -11.353 -5.371 1.00 97.25 88 LEU A O 1
ATOM 684 N N . LEU A 1 89 ? 7.524 -12.249 -3.992 1.00 96.31 89 LEU A N 1
ATOM 685 C CA . LEU A 1 89 ? 7.316 -13.470 -4.768 1.00 96.31 89 LEU A CA 1
ATOM 686 C C . LEU A 1 89 ? 6.160 -13.232 -5.743 1.00 96.31 89 LEU A C 1
ATOM 688 O O . LEU A 1 89 ? 5.008 -13.170 -5.333 1.00 96.31 89 LEU A O 1
ATOM 692 N N . VAL A 1 90 ? 6.499 -13.059 -7.019 1.00 95.81 90 VAL A N 1
ATOM 693 C CA . VAL A 1 90 ? 5.568 -12.742 -8.119 1.00 95.81 90 VAL A CA 1
ATOM 694 C C . VAL A 1 90 ? 5.420 -13.937 -9.063 1.00 95.81 90 VAL A C 1
ATOM 696 O O . VAL A 1 90 ? 5.731 -13.871 -10.250 1.00 95.81 90 VAL A O 1
ATOM 699 N N . ASN A 1 91 ? 5.054 -15.084 -8.496 1.00 95.88 91 ASN A N 1
ATOM 700 C CA . ASN A 1 91 ? 4.968 -16.370 -9.190 1.00 95.88 91 ASN A CA 1
ATOM 701 C C . ASN A 1 91 ? 3.713 -17.168 -8.804 1.00 95.88 91 ASN A C 1
ATOM 703 O O . ASN A 1 91 ? 3.730 -18.399 -8.842 1.00 95.88 91 ASN A O 1
ATOM 707 N N . THR A 1 92 ? 2.644 -16.479 -8.408 1.00 95.56 92 THR A N 1
ATOM 708 C CA . THR A 1 92 ? 1.375 -17.109 -8.020 1.00 95.56 92 THR A CA 1
ATOM 709 C C . THR A 1 92 ? 0.517 -17.497 -9.224 1.00 95.56 92 THR A C 1
ATOM 711 O O . THR A 1 92 ? -0.334 -18.374 -9.110 1.00 95.56 92 THR A O 1
ATOM 714 N N . GLY A 1 93 ? 0.747 -16.869 -10.382 1.00 96.12 93 GLY A N 1
ATOM 715 C CA . GLY A 1 93 ? -0.065 -17.030 -11.589 1.00 96.12 93 GLY A CA 1
ATOM 716 C C . GLY A 1 93 ? -1.207 -16.015 -11.697 1.00 96.12 93 GLY A C 1
ATOM 717 O O . GLY A 1 93 ? -1.888 -15.987 -12.720 1.00 96.12 93 GLY A O 1
ATOM 718 N N . PHE A 1 94 ? -1.398 -15.168 -10.680 1.00 94.81 94 PHE A N 1
ATOM 719 C CA . PHE A 1 94 ? -2.371 -14.071 -10.693 1.00 94.81 94 PHE A CA 1
ATOM 720 C C . PHE A 1 94 ? -1.768 -12.738 -11.149 1.00 94.81 94 PHE A C 1
ATOM 722 O O . PHE A 1 94 ? -2.495 -11.764 -11.342 1.00 94.81 94 PHE A O 1
ATOM 729 N N . GLU A 1 95 ? -0.447 -12.663 -11.304 1.00 96.69 95 GLU A N 1
ATOM 730 C CA . GLU A 1 95 ? 0.237 -11.424 -11.644 1.00 96.69 95 GLU A CA 1
ATOM 731 C C . GLU A 1 95 ? -0.074 -10.957 -13.074 1.00 96.69 9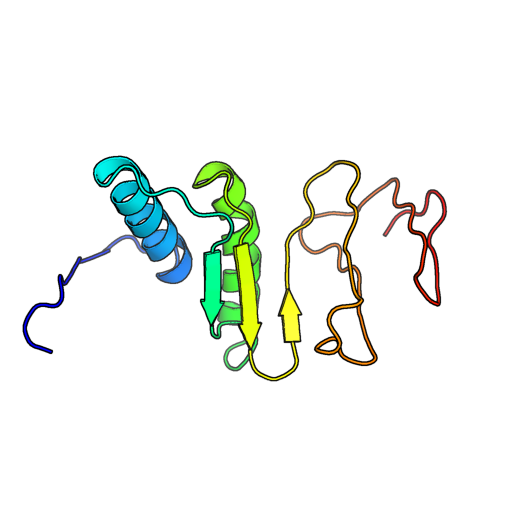5 GLU A C 1
ATOM 733 O O . GLU A 1 95 ? -0.133 -11.735 -14.030 1.00 96.69 95 GLU A O 1
ATOM 738 N N . GLY A 1 96 ? -0.232 -9.641 -13.226 1.00 94.69 96 GLY A N 1
ATOM 739 C CA . GLY A 1 96 ? -0.337 -8.992 -14.528 1.00 94.69 96 GLY A CA 1
ATOM 740 C C . GLY A 1 96 ? 1.005 -8.908 -15.266 1.00 94.69 96 GLY A C 1
ATOM 741 O O . GLY A 1 96 ? 2.054 -9.341 -14.797 1.00 94.69 96 GLY A O 1
ATOM 742 N N . LYS A 1 97 ? 0.987 -8.285 -16.450 1.00 96.12 97 LYS A N 1
ATOM 743 C CA . LYS A 1 97 ? 2.191 -8.112 -17.291 1.00 96.12 97 LYS A CA 1
ATOM 744 C C . LYS A 1 97 ? 3.070 -6.922 -16.890 1.00 96.12 97 LYS A C 1
ATOM 746 O O . LYS A 1 97 ? 4.118 -6.715 -17.500 1.00 96.12 97 LYS A O 1
ATOM 751 N N . TRP A 1 98 ? 2.618 -6.102 -15.947 1.00 97.31 98 TRP A N 1
ATOM 752 C CA . TRP A 1 98 ? 3.213 -4.810 -15.629 1.00 97.31 98 TRP A CA 1
ATOM 753 C C . TRP A 1 98 ? 3.344 -4.613 -14.121 1.00 97.31 98 TRP A C 1
ATOM 755 O O . TRP A 1 98 ? 2.568 -5.142 -13.332 1.00 97.31 98 TRP A O 1
ATOM 765 N N . CYS A 1 99 ? 4.348 -3.830 -13.742 1.00 98.19 99 CYS A N 1
ATOM 766 C CA . CYS A 1 99 ? 4.604 -3.376 -12.383 1.00 98.19 99 CYS A CA 1
ATOM 767 C C . CYS A 1 99 ? 5.386 -2.056 -12.442 1.00 98.19 99 CYS A C 1
ATOM 769 O O . CYS A 1 99 ? 6.012 -1.750 -13.461 1.00 98.19 99 CYS A O 1
ATOM 771 N N . GLY A 1 100 ? 5.397 -1.302 -11.347 1.00 97.12 100 GLY A N 1
ATOM 772 C CA . GLY A 1 100 ? 6.158 -0.061 -11.236 1.00 97.12 100 GLY A CA 1
ATOM 773 C C . GLY A 1 100 ? 6.576 0.225 -9.798 1.00 97.12 100 GLY A C 1
ATOM 774 O O . GLY A 1 100 ? 5.967 -0.278 -8.857 1.00 97.12 100 GLY A O 1
ATOM 775 N N . LEU A 1 101 ? 7.621 1.037 -9.648 1.00 97.44 101 LEU A N 1
ATOM 776 C CA . LEU A 1 101 ? 8.028 1.647 -8.383 1.00 97.44 101 LEU A CA 1
ATOM 777 C C . LEU A 1 101 ? 7.762 3.148 -8.500 1.00 97.44 101 LEU A C 1
ATOM 779 O O . LEU A 1 101 ? 8.256 3.772 -9.437 1.00 97.44 101 LEU A O 1
ATOM 783 N N . ILE A 1 102 ? 6.954 3.703 -7.592 1.00 97.38 102 ILE A N 1
ATOM 784 C CA . ILE A 1 102 ? 6.507 5.101 -7.650 1.00 97.38 102 ILE A CA 1
ATOM 785 C C . ILE A 1 102 ? 6.919 5.817 -6.351 1.00 97.38 102 ILE A C 1
ATOM 787 O O . ILE A 1 102 ? 6.385 5.491 -5.289 1.00 97.38 102 ILE A O 1
ATOM 791 N N . PRO A 1 103 ? 7.850 6.782 -6.410 1.00 96.19 103 PRO A N 1
ATOM 792 C CA . PRO A 1 103 ? 8.325 7.536 -5.251 1.00 96.19 103 PRO A CA 1
ATOM 793 C C . PRO A 1 103 ? 7.361 8.689 -4.940 1.00 96.19 103 PRO A C 1
ATOM 795 O O . PRO A 1 103 ? 7.565 9.826 -5.351 1.00 96.19 103 PRO A O 1
ATOM 798 N N . VAL A 1 104 ? 6.255 8.384 -4.255 1.00 96.56 104 VAL A N 1
ATOM 799 C CA . VAL A 1 104 ? 5.180 9.369 -4.020 1.00 96.56 104 VAL A CA 1
ATOM 800 C C . VAL A 1 104 ? 5.547 10.406 -2.954 1.00 96.56 104 VAL A C 1
ATOM 802 O O . VAL A 1 104 ? 5.326 11.593 -3.164 1.00 96.56 104 VAL A O 1
ATOM 805 N N . GLY A 1 105 ? 6.076 9.971 -1.806 1.00 93.25 105 GLY A N 1
ATOM 806 C CA . GLY A 1 105 ? 6.303 10.862 -0.659 1.00 93.25 105 GLY A CA 1
ATOM 807 C C . GLY A 1 105 ? 7.561 11.724 -0.790 1.00 93.25 105 GLY A C 1
ATOM 808 O O . GLY A 1 105 ? 7.553 12.910 -0.472 1.00 93.25 105 GLY A O 1
ATOM 809 N N . SER A 1 106 ? 8.653 11.128 -1.264 1.00 93.25 106 SER A N 1
ATOM 810 C CA . SER A 1 106 ? 9.931 11.805 -1.474 1.00 93.25 106 SER A CA 1
ATOM 811 C C . SER A 1 106 ? 10.790 11.037 -2.474 1.00 93.25 106 SER A C 1
ATOM 813 O O . SER A 1 106 ? 10.552 9.855 -2.731 1.00 93.25 106 SER A O 1
ATOM 815 N N . SER A 1 107 ? 11.843 11.696 -2.960 1.00 93.62 107 SER A N 1
ATOM 816 C CA . SER A 1 107 ? 12.923 11.033 -3.695 1.00 93.62 107 SER A CA 1
ATOM 817 C C . SER A 1 107 ? 13.510 9.876 -2.878 1.00 93.62 107 SER A C 1
ATOM 819 O O . SER A 1 107 ? 13.705 9.996 -1.664 1.00 93.62 107 SER A O 1
ATOM 821 N N . CYS A 1 108 ? 13.783 8.757 -3.540 1.00 94.25 108 CYS A N 1
ATOM 822 C CA . CYS A 1 108 ? 14.433 7.585 -2.971 1.00 94.25 108 CYS A CA 1
ATOM 823 C C . CYS A 1 108 ? 15.872 7.512 -3.489 1.00 94.25 108 CYS A C 1
ATOM 825 O O . CYS A 1 108 ? 16.110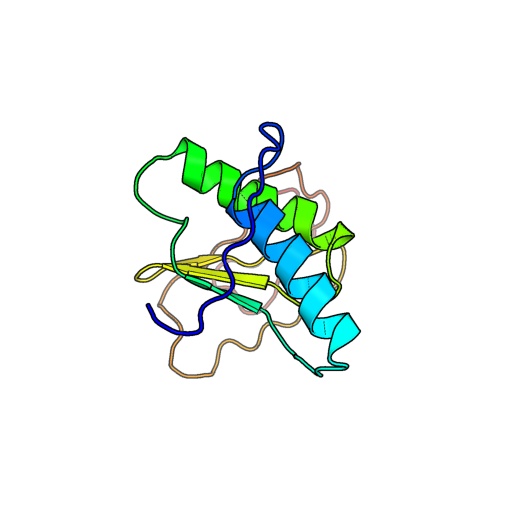 7.180 -4.645 1.00 94.25 108 CYS A O 1
ATOM 827 N N . GLU A 1 109 ? 16.847 7.801 -2.627 1.00 91.88 109 GLU A N 1
ATOM 828 C CA . GLU A 1 109 ? 18.230 8.076 -3.050 1.00 91.88 109 GLU A CA 1
ATOM 829 C C . GLU A 1 109 ? 19.028 6.849 -3.521 1.00 91.88 109 GLU A C 1
ATOM 831 O O . GLU A 1 109 ? 19.997 6.979 -4.268 1.00 91.88 109 GLU A O 1
ATOM 836 N N . CYS A 1 110 ? 18.671 5.651 -3.053 1.00 92.94 110 CYS A N 1
ATOM 837 C CA . CYS A 1 110 ? 19.454 4.443 -3.298 1.00 92.94 110 CYS A CA 1
ATOM 838 C C . CYS A 1 110 ? 18.552 3.229 -3.512 1.00 92.94 110 CYS A C 1
ATOM 840 O O . CYS A 1 110 ? 18.375 2.387 -2.629 1.00 92.94 110 CYS A O 1
ATOM 842 N N . VAL A 1 111 ? 17.993 3.124 -4.716 1.00 96.94 111 VAL A N 1
ATOM 843 C CA . VAL A 1 111 ? 17.152 1.991 -5.102 1.00 96.94 111 VAL A CA 1
ATOM 844 C C . VAL A 1 111 ? 17.940 0.991 -5.935 1.00 96.94 111 VAL A C 1
ATOM 846 O O . VAL A 1 111 ? 18.628 1.331 -6.900 1.00 96.94 111 VAL A O 1
ATOM 849 N N . THR A 1 112 ? 17.860 -0.274 -5.526 1.00 97.88 112 THR A N 1
ATOM 850 C CA . THR A 1 112 ? 18.441 -1.416 -6.235 1.00 97.88 112 THR A CA 1
ATOM 851 C C . THR A 1 112 ? 17.388 -2.504 -6.361 1.00 97.88 112 THR A C 1
ATOM 853 O O . THR A 1 112 ? 16.779 -2.885 -5.362 1.00 97.88 112 THR A O 1
ATOM 856 N N . THR A 1 113 ? 17.180 -3.018 -7.571 1.00 98.31 113 THR A N 1
ATOM 857 C CA . THR A 1 113 ? 16.181 -4.060 -7.845 1.00 98.31 113 THR A CA 1
ATOM 858 C C . THR A 1 113 ? 16.804 -5.229 -8.595 1.00 98.31 113 THR A C 1
ATOM 860 O O . THR A 1 113 ? 17.830 -5.095 -9.258 1.00 98.31 113 THR A O 1
ATOM 863 N N . THR A 1 114 ? 16.161 -6.390 -8.514 1.00 98.38 114 THR A N 1
ATOM 864 C CA . THR A 1 114 ? 16.473 -7.556 -9.351 1.00 98.38 114 THR A CA 1
ATOM 865 C C . THR A 1 114 ? 15.166 -8.195 -9.815 1.00 98.38 114 THR A C 1
ATOM 867 O O . THR A 1 114 ? 14.132 -8.015 -9.175 1.00 98.38 114 THR A O 1
ATOM 870 N N . GLY A 1 115 ? 15.194 -8.916 -10.939 1.00 97.56 115 GLY A N 1
ATOM 871 C CA . GLY A 1 115 ? 14.021 -9.611 -11.485 1.00 97.56 115 GLY A CA 1
ATOM 872 C C . GLY A 1 115 ? 13.073 -8.749 -12.328 1.00 97.56 115 GLY A C 1
ATOM 873 O O . GLY A 1 115 ? 12.227 -9.301 -13.024 1.00 97.56 115 GLY A O 1
ATOM 874 N N . LEU A 1 116 ? 13.234 -7.421 -12.343 1.00 98.00 116 LEU A N 1
ATOM 875 C CA . LEU A 1 116 ? 12.486 -6.546 -13.249 1.00 98.00 116 LEU A CA 1
ATOM 876 C C . LEU A 1 116 ? 13.112 -6.547 -14.647 1.00 98.00 116 LEU A C 1
ATOM 878 O O . LEU A 1 116 ? 14.320 -6.743 -14.799 1.00 98.00 116 LEU A O 1
ATOM 882 N N . LYS A 1 117 ? 12.304 -6.248 -15.672 1.00 97.88 117 LYS A N 1
ATOM 883 C CA . LYS A 1 117 ? 12.806 -6.014 -17.038 1.00 97.88 117 LYS A CA 1
ATOM 884 C C . LYS A 1 117 ? 13.803 -4.851 -17.082 1.00 97.88 117 LYS A C 1
ATOM 886 O O . LYS A 1 117 ? 14.796 -4.919 -17.799 1.00 97.88 117 LYS A O 1
ATOM 891 N N . TRP A 1 118 ? 13.543 -3.811 -16.293 1.00 97.31 118 TRP A N 1
ATOM 892 C CA . TRP A 1 118 ? 14.422 -2.660 -16.122 1.00 97.31 118 TRP A CA 1
ATOM 893 C C . TRP A 1 118 ? 14.824 -2.568 -14.654 1.00 97.31 118 TRP A C 1
ATOM 895 O O . TRP A 1 118 ? 14.083 -2.029 -13.836 1.00 97.31 118 TRP A O 1
ATOM 905 N N . ASN A 1 119 ? 15.968 -3.165 -14.312 1.00 97.81 119 ASN A N 1
ATOM 906 C CA . ASN A 1 119 ? 16.481 -3.114 -12.947 1.00 97.81 119 ASN A CA 1
ATOM 907 C C . ASN A 1 119 ? 17.198 -1.794 -12.659 1.00 97.81 119 ASN A C 1
ATOM 909 O O . ASN A 1 119 ? 17.890 -1.254 -13.521 1.00 97.81 119 ASN A O 1
ATOM 913 N N . LEU A 1 120 ? 17.073 -1.322 -11.422 1.00 97.12 120 LEU A N 1
ATOM 914 C CA . LEU A 1 120 ? 17.795 -0.167 -10.897 1.00 97.12 120 LEU A CA 1
ATOM 915 C C . LEU A 1 120 ? 19.046 -0.637 -10.147 1.00 97.12 120 LEU A C 1
ATOM 917 O O . LEU A 1 120 ? 19.014 -1.669 -9.475 1.00 97.12 120 LEU A O 1
ATOM 921 N N . THR A 1 121 ? 20.138 0.125 -10.235 1.00 95.31 121 THR A N 1
ATOM 922 C CA . THR A 1 121 ? 21.383 -0.143 -9.498 1.00 95.31 121 THR A CA 1
ATOM 923 C C . THR A 1 121 ? 21.864 1.141 -8.838 1.00 95.31 121 THR A C 1
ATOM 925 O O . THR A 1 121 ? 22.492 1.966 -9.497 1.00 95.31 121 THR A O 1
ATOM 928 N N . LYS A 1 122 ? 21.588 1.301 -7.536 1.00 91.38 122 LYS A N 1
ATOM 929 C CA . LYS A 1 122 ? 21.918 2.514 -6.760 1.00 91.38 122 LYS A CA 1
ATOM 930 C C . LYS A 1 122 ? 21.424 3.798 -7.445 1.00 91.38 122 LYS A C 1
ATOM 932 O O . LYS A 1 122 ? 22.148 4.786 -7.523 1.00 91.38 122 LYS A O 1
ATOM 937 N N . CYS A 1 123 ? 20.212 3.747 -7.991 1.00 85.25 123 CYS A N 1
ATOM 938 C CA . CYS A 1 123 ? 19.603 4.888 -8.663 1.00 85.25 123 CYS A CA 1
ATOM 939 C C . CYS A 1 123 ? 18.828 5.744 -7.663 1.00 85.25 123 CYS A C 1
ATOM 941 O O . CYS A 1 123 ? 18.254 5.211 -6.711 1.00 85.25 123 CYS A O 1
ATOM 943 N N . ILE A 1 124 ? 18.776 7.043 -7.945 1.00 82.06 124 ILE A N 1
ATOM 944 C CA . ILE A 1 124 ? 17.798 7.950 -7.354 1.00 82.06 124 ILE A CA 1
ATOM 945 C C . ILE A 1 124 ? 16.513 7.797 -8.170 1.00 82.06 124 ILE A C 1
ATOM 947 O O . ILE A 1 124 ? 16.572 7.900 -9.399 1.00 82.06 124 ILE A O 1
ATOM 951 N N . CYS A 1 125 ? 15.389 7.520 -7.517 1.00 75.56 125 CYS A N 1
ATOM 952 C CA . CYS A 1 125 ? 14.075 7.522 -8.157 1.00 75.56 125 CYS A CA 1
ATOM 953 C C . CYS A 1 125 ? 13.119 8.463 -7.440 1.00 75.56 125 CYS A C 1
ATOM 955 O O . CYS A 1 125 ? 13.053 8.403 -6.192 1.00 75.56 125 CYS A O 1
#

pLDDT: mean 95.67, std 5.62, range [53.97, 98.56]

Foldseek 3Di:
DPPDDDDDDPDPVADPLLVVLLVVLVVCVVVVPDDQAAEAEDQCDDDPVSVVSVVVSLVVVVVRDPHWYWYDYDLDIDGDDDPDDDDDDPPPVSHDPDDDDDPPPDWDQADADPPDPDTDGGHTD